Protein AF-A0A937J0M5-F1 (afdb_monomer_lite)

Sequence (70 aa):
MSKSNQDHIVAGLFKLAWSFPFIFAGPALFIGKGTSGAWYWTAFSILLMLSGITLVVLGLRQILRGFFGD

Foldseek 3Di:
DPPVLVVLLVVLVVLLVVLVCLCPVLVVQCVVDVVPHDVVSPVVSVVSVVSSVVSNVSSVVSNCCSVPND

Structure (mmCIF, N/CA/C/O backbone):
data_AF-A0A937J0M5-F1
#
_entry.id   AF-A0A937J0M5-F1
#
loop_
_atom_site.group_PDB
_atom_site.id
_atom_site.type_symbol
_atom_site.label_atom_id
_atom_site.label_alt_id
_atom_site.label_comp_id
_atom_site.label_asym_id
_atom_site.label_entity_id
_atom_site.label_seq_id
_atom_site.pdbx_PDB_ins_code
_atom_site.Cartn_x
_atom_site.Cartn_y
_atom_site.Cartn_z
_atom_site.occupancy
_atom_site.B_iso_or_equiv
_atom_site.auth_seq_id
_atom_site.auth_comp_id
_atom_site.auth_asym_id
_atom_site.auth_atom_id
_atom_site.pdbx_PDB_model_num
ATOM 1 N N . MET A 1 1 ? -16.566 2.456 23.089 1.00 57.88 1 MET A N 1
ATOM 2 C CA . MET A 1 1 ? -16.075 1.326 22.268 1.00 57.88 1 MET A CA 1
ATOM 3 C C . MET A 1 1 ? -15.419 0.317 23.189 1.00 57.88 1 MET A C 1
ATOM 5 O O . MET A 1 1 ? -14.704 0.740 24.090 1.00 57.88 1 MET A O 1
ATOM 9 N N . SER A 1 2 ? -15.663 -0.982 23.000 1.00 74.06 2 SER A N 1
ATOM 10 C CA . SER A 1 2 ? -14.844 -2.003 23.663 1.00 74.06 2 SER A CA 1
ATOM 11 C C . SER A 1 2 ? -13.395 -1.876 23.164 1.00 74.06 2 SER A C 1
ATOM 13 O O . SER A 1 2 ? -13.161 -1.441 22.033 1.00 74.06 2 SER A O 1
ATOM 15 N N . LYS A 1 3 ? -12.414 -2.235 23.999 1.00 72.19 3 LYS A N 1
ATOM 16 C CA . LYS A 1 3 ? -10.989 -2.1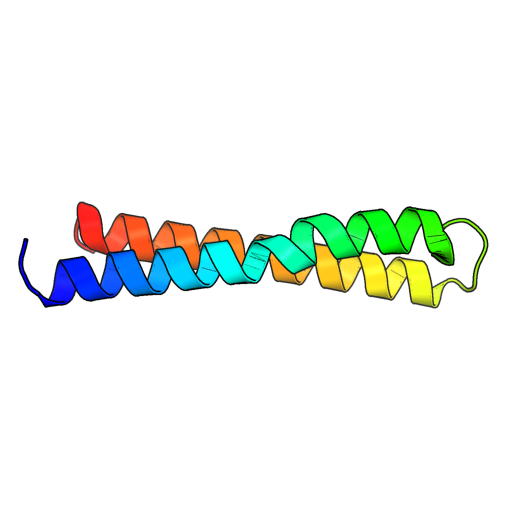51 23.636 1.00 72.19 3 LYS A CA 1
ATOM 17 C C . LYS A 1 3 ? -10.675 -2.955 22.362 1.00 72.19 3 LYS A C 1
ATOM 19 O O . LYS A 1 3 ? -10.014 -2.447 21.468 1.00 72.19 3 LYS A O 1
ATOM 24 N N . SER A 1 4 ? -11.292 -4.130 22.225 1.00 75.50 4 SER A N 1
ATOM 25 C CA . SER A 1 4 ? -11.197 -4.980 21.031 1.00 75.50 4 SER A CA 1
ATOM 26 C C . SER A 1 4 ? -11.681 -4.282 19.750 1.00 75.50 4 SER A C 1
ATOM 28 O O . SER A 1 4 ? -11.003 -4.359 18.727 1.00 75.50 4 SER A O 1
ATOM 30 N N . ASN A 1 5 ? -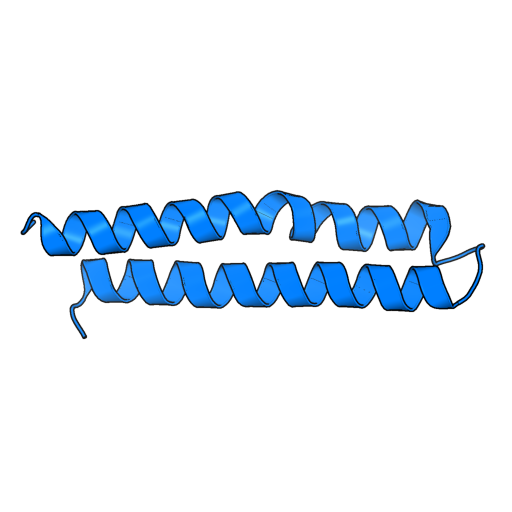12.788 -3.529 19.790 1.00 87.00 5 ASN A N 1
ATOM 31 C CA . ASN A 1 5 ? -13.273 -2.799 18.613 1.00 87.00 5 ASN A CA 1
ATOM 32 C C . ASN A 1 5 ? -12.273 -1.720 18.169 1.00 87.00 5 ASN A C 1
ATOM 34 O O . ASN A 1 5 ? -12.058 -1.522 16.975 1.00 87.00 5 ASN A O 1
ATOM 38 N N . GLN A 1 6 ? -11.632 -1.038 19.124 1.00 88.94 6 GLN A N 1
ATOM 39 C CA . GLN A 1 6 ? -10.603 -0.040 18.830 1.00 88.94 6 GLN A CA 1
ATOM 40 C C . GLN A 1 6 ? -9.354 -0.686 18.216 1.00 88.94 6 GLN A C 1
ATOM 42 O O . GLN A 1 6 ? -8.815 -0.152 17.246 1.00 88.94 6 GLN A O 1
ATOM 47 N N . ASP A 1 7 ? -8.942 -1.854 18.712 1.00 91.50 7 ASP A N 1
ATOM 48 C CA . ASP A 1 7 ? -7.800 -2.601 18.175 1.00 91.50 7 ASP A CA 1
ATOM 49 C C . ASP A 1 7 ? -8.028 -3.009 16.708 1.00 91.50 7 ASP A C 1
ATOM 51 O O . ASP A 1 7 ? -7.120 -2.895 15.880 1.00 91.50 7 ASP A O 1
ATOM 55 N N . HIS A 1 8 ? -9.254 -3.408 16.345 1.00 90.69 8 HIS A N 1
ATOM 56 C CA . HIS A 1 8 ? -9.617 -3.687 14.952 1.00 90.69 8 HIS A CA 1
ATOM 57 C C . HIS A 1 8 ? -9.498 -2.445 14.061 1.00 90.69 8 HIS A C 1
ATOM 59 O O . HIS A 1 8 ? -8.869 -2.517 13.001 1.00 90.69 8 HIS A O 1
ATOM 65 N N . ILE A 1 9 ? -10.026 -1.298 14.497 1.00 92.75 9 ILE A N 1
ATOM 66 C CA . ILE A 1 9 ? -9.930 -0.051 13.725 1.00 92.75 9 ILE A CA 1
ATOM 67 C C . ILE A 1 9 ? -8.468 0.359 13.533 1.00 92.75 9 ILE A C 1
ATOM 69 O O . ILE A 1 9 ? -8.045 0.604 12.402 1.00 92.75 9 ILE A O 1
ATOM 73 N N . VAL A 1 10 ? -7.674 0.380 14.605 1.00 95.50 10 VAL A N 1
ATOM 74 C CA . VAL A 1 10 ? -6.255 0.769 14.552 1.00 95.50 10 VAL A CA 1
ATOM 75 C C . VAL A 1 10 ? -5.465 -0.165 13.634 1.00 95.50 10 VAL A C 1
ATOM 77 O O . VAL A 1 10 ? -4.725 0.291 12.762 1.00 95.50 10 VAL A O 1
ATOM 80 N N . ALA A 1 11 ? -5.660 -1.476 13.757 1.00 94.06 11 ALA A N 1
ATOM 81 C CA . ALA A 1 11 ? -4.981 -2.447 12.909 1.00 94.06 11 ALA A CA 1
ATOM 82 C C . ALA A 1 11 ? -5.410 -2.373 11.433 1.00 94.06 11 ALA A C 1
ATOM 84 O O . ALA A 1 11 ? -4.631 -2.756 10.554 1.00 94.06 11 ALA A O 1
ATOM 85 N N . GLY A 1 12 ? -6.627 -1.908 11.142 1.00 94.56 12 GLY A N 1
ATOM 86 C CA . GLY A 1 12 ? -7.064 -1.605 9.782 1.00 94.56 12 GLY A CA 1
ATOM 87 C C . GLY A 1 12 ? -6.458 -0.306 9.241 1.00 94.56 12 GLY A C 1
ATOM 88 O O . GLY A 1 12 ? -5.958 -0.297 8.116 1.00 94.56 12 GLY A O 1
ATOM 89 N N . LEU A 1 13 ? -6.381 0.750 10.058 1.00 96.38 13 LEU A N 1
ATOM 90 C CA . LEU A 1 13 ? -5.703 2.007 9.710 1.00 96.38 13 LEU A CA 1
ATOM 91 C C . LEU A 1 13 ? -4.220 1.790 9.388 1.00 96.38 13 LEU A C 1
ATOM 93 O O . LEU A 1 13 ? -3.730 2.327 8.398 1.00 96.38 13 LEU A O 1
ATOM 97 N N . PHE A 1 14 ? -3.514 0.947 10.147 1.00 96.00 14 PHE A N 1
ATOM 98 C CA . PHE A 1 14 ? -2.125 0.596 9.832 1.00 96.00 14 PHE A CA 1
ATOM 99 C C . PHE A 1 14 ? -1.983 -0.125 8.486 1.00 96.00 14 PHE A C 1
ATOM 101 O O . PHE A 1 14 ? -1.025 0.132 7.761 1.00 96.00 14 PHE A O 1
ATOM 108 N N . LYS A 1 15 ? -2.933 -0.994 8.114 1.00 94.75 15 LYS A N 1
ATOM 109 C CA . LYS A 1 15 ? -2.933 -1.642 6.788 1.00 94.75 15 LYS A CA 1
ATOM 110 C C . LYS A 1 15 ? -3.161 -0.630 5.670 1.00 94.75 15 LYS A C 1
ATOM 112 O O . LYS A 1 15 ? -2.480 -0.699 4.651 1.00 94.75 15 LYS A O 1
ATOM 117 N N . LEU A 1 16 ? -4.056 0.339 5.881 1.00 95.81 16 LEU A N 1
ATOM 118 C CA . LEU A 1 16 ? -4.246 1.450 4.947 1.00 95.81 16 LEU A CA 1
ATOM 119 C C . LEU A 1 16 ? -2.978 2.296 4.819 1.00 95.81 16 LEU A C 1
ATOM 121 O O . LEU A 1 16 ? -2.537 2.550 3.702 1.00 95.81 16 LEU A O 1
ATOM 125 N N . ALA A 1 17 ? -2.341 2.663 5.931 1.00 95.38 17 ALA A N 1
ATOM 126 C CA . ALA A 1 17 ? -1.083 3.405 5.912 1.00 95.38 17 ALA A CA 1
ATOM 127 C C . ALA A 1 17 ? 0.014 2.632 5.163 1.00 95.38 17 ALA A C 1
ATOM 129 O O . ALA A 1 17 ? 0.736 3.210 4.356 1.00 95.38 17 ALA A O 1
ATOM 130 N N . TRP A 1 18 ? 0.087 1.310 5.347 1.00 93.19 18 TRP A N 1
ATOM 131 C CA . TRP A 1 18 ? 1.027 0.479 4.599 1.00 93.19 18 TRP A CA 1
ATOM 132 C C . TRP A 1 18 ? 0.691 0.333 3.118 1.00 93.19 18 TRP A C 1
ATOM 134 O O . TRP A 1 18 ? 1.593 0.065 2.333 1.00 93.19 18 TRP A O 1
ATOM 144 N N . SER A 1 19 ? -0.563 0.529 2.709 1.00 94.62 19 SER A N 1
ATOM 145 C CA . SER A 1 19 ? -0.938 0.505 1.292 1.00 94.62 19 SER A CA 1
ATOM 146 C C . SER A 1 19 ? -0.447 1.734 0.518 1.00 94.62 19 SER A C 1
ATOM 148 O O . SER A 1 19 ? -0.178 1.629 -0.677 1.00 94.62 19 SER A O 1
ATOM 150 N N . PHE A 1 20 ? -0.270 2.878 1.192 1.00 93.38 20 PHE A N 1
ATOM 151 C CA . PHE A 1 20 ? 0.095 4.153 0.562 1.00 93.38 20 PHE A CA 1
ATOM 152 C C . PHE A 1 20 ? 1.370 4.061 -0.289 1.00 93.38 20 PHE A C 1
ATOM 154 O O . PHE A 1 20 ? 1.311 4.418 -1.467 1.00 93.38 20 PHE A O 1
ATOM 161 N N . PRO A 1 21 ? 2.501 3.540 0.230 1.00 94.19 21 PRO A N 1
ATOM 162 C CA . PRO A 1 21 ? 3.706 3.369 -0.571 1.00 94.19 21 PRO A CA 1
ATOM 163 C C . PRO A 1 21 ? 3.463 2.593 -1.865 1.00 94.19 21 PRO A C 1
ATOM 165 O O . PRO A 1 21 ? 3.988 2.975 -2.900 1.00 94.19 21 PRO A O 1
ATOM 168 N N . PHE A 1 22 ? 2.628 1.555 -1.843 1.00 94.00 22 PHE A N 1
ATOM 169 C CA . PHE A 1 22 ? 2.348 0.721 -3.012 1.00 94.00 22 PHE A CA 1
ATOM 170 C C . PHE A 1 22 ? 1.459 1.416 -4.049 1.00 94.00 22 PHE A C 1
ATOM 172 O O . PHE A 1 22 ? 1.725 1.309 -5.248 1.00 94.00 22 PHE A O 1
ATOM 179 N N . ILE A 1 23 ? 0.455 2.176 -3.591 1.00 90.94 23 ILE A N 1
ATOM 180 C CA . ILE A 1 23 ? -0.438 2.968 -4.455 1.00 90.94 23 ILE A CA 1
ATOM 181 C C . ILE A 1 23 ? 0.360 3.981 -5.284 1.00 90.94 23 ILE A C 1
ATOM 183 O O . ILE A 1 23 ? 0.048 4.187 -6.453 1.00 90.94 23 ILE A O 1
ATOM 187 N N . PHE A 1 24 ? 1.408 4.580 -4.709 1.00 93.62 24 PHE A N 1
ATOM 188 C CA . PHE A 1 24 ? 2.257 5.540 -5.420 1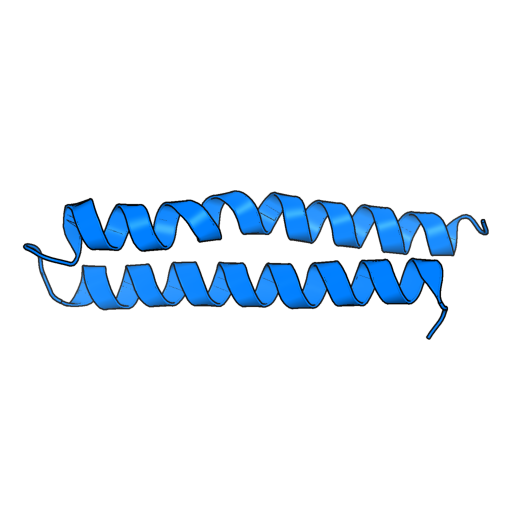.00 93.62 24 PHE A CA 1
ATOM 189 C C . PHE A 1 24 ? 3.439 4.885 -6.143 1.00 93.62 24 PHE A C 1
ATOM 191 O O . PHE A 1 24 ? 3.738 5.249 -7.281 1.00 93.62 24 PHE A O 1
ATOM 198 N N . ALA A 1 25 ? 4.103 3.906 -5.523 1.00 95.38 25 ALA A N 1
ATOM 199 C CA . ALA A 1 25 ? 5.295 3.275 -6.085 1.00 95.38 25 ALA A CA 1
ATOM 200 C C . ALA A 1 25 ? 4.995 2.482 -7.359 1.00 95.38 25 ALA A C 1
ATOM 202 O O . ALA A 1 25 ? 5.801 2.518 -8.283 1.00 95.38 25 ALA A O 1
ATOM 203 N N . GLY A 1 26 ? 3.847 1.802 -7.439 1.00 93.81 26 GLY A N 1
ATOM 204 C CA . GLY A 1 26 ? 3.449 1.059 -8.634 1.00 93.81 26 GLY A CA 1
ATOM 205 C C . GLY A 1 26 ? 3.400 1.950 -9.885 1.00 93.81 26 GLY A C 1
ATOM 206 O O . GLY A 1 26 ? 4.214 1.749 -10.793 1.00 93.81 26 GLY A O 1
ATOM 207 N N . PRO A 1 27 ? 2.526 2.973 -9.938 1.00 95.00 27 PRO A N 1
ATOM 208 C CA . PRO A 1 27 ? 2.451 3.903 -11.064 1.00 95.00 27 PRO A CA 1
ATOM 209 C C . PRO A 1 27 ? 3.758 4.663 -11.312 1.00 95.00 27 PRO A C 1
ATOM 211 O O . PRO A 1 27 ? 4.176 4.797 -12.462 1.00 95.00 27 PRO A O 1
ATOM 214 N N . ALA A 1 28 ? 4.443 5.113 -10.254 1.00 95.62 28 ALA A N 1
ATOM 215 C CA . ALA A 1 28 ? 5.722 5.810 -10.394 1.00 95.62 28 ALA A CA 1
ATOM 216 C C . ALA A 1 28 ? 6.782 4.924 -11.070 1.00 95.62 28 ALA A C 1
ATOM 218 O O . ALA A 1 28 ? 7.483 5.373 -11.978 1.00 95.62 28 ALA A O 1
ATOM 219 N N . LEU A 1 29 ? 6.865 3.648 -10.683 1.00 95.88 29 LEU A N 1
ATOM 220 C CA . LEU A 1 29 ? 7.768 2.682 -11.298 1.00 95.88 29 LEU A CA 1
ATOM 221 C C . LEU A 1 29 ? 7.373 2.372 -12.748 1.00 95.88 29 LEU A C 1
ATOM 223 O O . LEU A 1 29 ? 8.252 2.262 -13.604 1.00 95.88 29 LEU A O 1
ATOM 227 N N . PHE A 1 30 ? 6.075 2.251 -13.042 1.00 95.06 30 PHE A N 1
ATOM 228 C CA . PHE A 1 30 ? 5.602 2.029 -14.410 1.00 95.06 30 PHE A CA 1
ATOM 229 C C . PHE A 1 30 ? 6.062 3.155 -15.334 1.00 95.06 30 PHE A C 1
ATOM 231 O O . PHE A 1 30 ? 6.689 2.893 -16.358 1.00 95.06 30 PHE A O 1
ATOM 238 N N . ILE A 1 31 ? 5.826 4.406 -14.937 1.00 95.06 31 ILE A N 1
ATOM 239 C CA . ILE A 1 31 ? 6.224 5.571 -15.729 1.00 95.06 31 ILE A CA 1
ATOM 240 C C . ILE A 1 31 ? 7.749 5.693 -15.811 1.00 95.06 31 ILE A C 1
ATOM 242 O O . ILE A 1 31 ? 8.277 5.943 -16.891 1.00 95.06 31 ILE A O 1
ATOM 246 N N . GLY A 1 32 ? 8.463 5.490 -14.700 1.00 93.81 32 GLY A N 1
ATOM 247 C CA . GLY A 1 32 ? 9.912 5.694 -14.638 1.00 93.81 32 GLY A CA 1
ATOM 248 C C . GLY A 1 32 ? 10.755 4.589 -15.284 1.00 93.81 32 GLY A C 1
ATOM 249 O O . GLY A 1 32 ? 11.881 4.855 -15.709 1.00 93.81 32 GLY A O 1
ATOM 250 N N . LYS A 1 33 ? 10.257 3.347 -15.329 1.00 93.44 33 LYS A N 1
ATOM 251 C CA . LYS A 1 33 ? 11.009 2.177 -15.825 1.00 93.44 33 LYS A CA 1
ATOM 252 C C . LYS A 1 33 ? 10.191 1.205 -16.671 1.00 93.44 33 LYS A C 1
ATOM 254 O O . LYS A 1 33 ? 10.775 0.543 -17.518 1.00 93.44 33 LYS A O 1
ATOM 259 N N . GLY A 1 34 ? 8.883 1.089 -16.459 1.00 88.06 34 GLY A N 1
ATOM 260 C CA . GLY A 1 34 ? 8.035 0.136 -17.188 1.00 88.06 34 GLY A CA 1
ATOM 261 C C . GLY A 1 34 ? 7.765 0.509 -18.650 1.00 88.06 34 GLY A C 1
ATOM 262 O O . GLY A 1 34 ? 7.659 -0.373 -19.494 1.00 88.06 34 GLY A O 1
ATOM 263 N N . THR A 1 35 ? 7.693 1.801 -18.978 1.00 89.69 35 THR A N 1
ATOM 264 C CA . THR A 1 35 ? 7.351 2.279 -20.335 1.00 89.69 35 THR A CA 1
ATOM 265 C C . THR A 1 35 ? 8.498 2.174 -21.342 1.00 89.69 35 THR A C 1
ATOM 267 O O . THR A 1 35 ? 8.253 2.009 -22.534 1.00 89.69 35 THR A O 1
ATOM 270 N N . SER A 1 36 ? 9.743 2.278 -20.877 1.00 90.69 36 SER A N 1
ATOM 271 C CA . SER A 1 36 ? 10.948 2.321 -21.719 1.00 90.69 36 SER A CA 1
ATOM 272 C C . SER A 1 36 ? 12.005 1.280 -21.345 1.00 90.69 36 SER A C 1
ATOM 274 O O . SER A 1 36 ? 12.985 1.105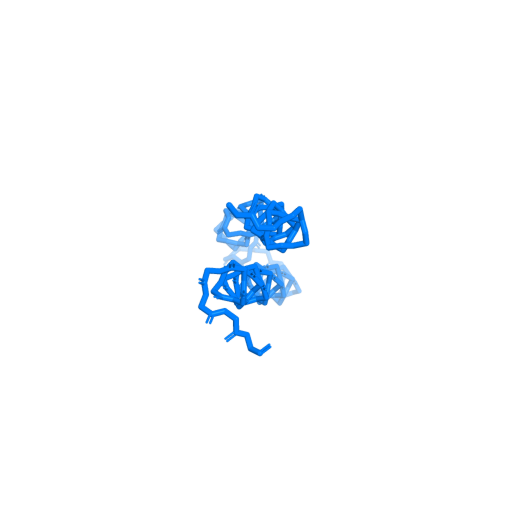 -22.068 1.00 90.69 36 SER A O 1
ATOM 276 N N . GLY A 1 37 ? 11.838 0.600 -20.210 1.00 87.94 37 GLY A N 1
ATOM 277 C CA . GLY A 1 37 ? 12.737 -0.442 -19.738 1.00 87.94 37 GLY A CA 1
ATOM 278 C C . GLY A 1 37 ? 12.272 -1.846 -20.111 1.00 87.94 37 GLY A C 1
ATOM 279 O O . GLY A 1 37 ? 11.330 -2.060 -20.869 1.00 87.94 37 GLY A O 1
ATOM 280 N N . ALA A 1 38 ? 12.962 -2.838 -19.554 1.00 94.62 38 ALA A N 1
ATOM 281 C CA . ALA A 1 38 ? 12.618 -4.236 -19.753 1.00 94.62 38 ALA A CA 1
ATOM 282 C C . ALA A 1 38 ? 11.215 -4.578 -19.218 1.00 94.62 38 ALA A C 1
ATOM 284 O O . ALA A 1 38 ? 10.769 -4.040 -18.203 1.00 94.62 38 ALA A O 1
ATOM 285 N N . TRP A 1 39 ? 10.559 -5.546 -19.864 1.00 93.31 39 TRP A N 1
ATOM 286 C CA . TRP A 1 39 ? 9.170 -5.939 -19.589 1.00 93.31 39 TRP A CA 1
ATOM 287 C C . TRP A 1 39 ? 8.902 -6.319 -18.122 1.00 93.31 39 TRP A C 1
ATOM 289 O O . TRP A 1 39 ? 7.794 -6.119 -17.620 1.00 93.31 39 TRP A O 1
ATOM 299 N N . TYR A 1 40 ? 9.913 -6.829 -17.410 1.00 94.69 40 TYR A N 1
ATOM 300 C CA . TYR A 1 40 ? 9.777 -7.221 -16.008 1.00 94.69 40 TYR A CA 1
ATOM 301 C C . TYR A 1 40 ? 9.510 -6.025 -15.083 1.00 94.69 40 TYR A C 1
ATOM 303 O O . TYR A 1 40 ? 8.904 -6.208 -14.031 1.00 94.69 40 TYR A O 1
ATOM 311 N N . TRP A 1 41 ? 9.883 -4.796 -15.466 1.00 95.94 41 TRP A N 1
ATOM 312 C CA . TRP A 1 41 ? 9.537 -3.593 -14.700 1.00 95.94 41 TRP A CA 1
ATOM 313 C C . TRP A 1 41 ? 8.040 -3.297 -14.732 1.00 95.94 41 TRP A C 1
ATOM 315 O O . TRP A 1 41 ? 7.472 -2.904 -13.714 1.00 95.94 41 TRP A O 1
ATOM 325 N N . THR A 1 42 ? 7.389 -3.545 -15.868 1.00 95.69 42 THR A N 1
ATOM 326 C CA . THR A 1 42 ? 5.930 -3.451 -15.989 1.00 95.69 42 THR A CA 1
ATOM 327 C C . THR A 1 42 ? 5.250 -4.506 -15.128 1.00 95.69 42 THR A C 1
ATOM 329 O O . THR A 1 42 ? 4.363 -4.173 -14.344 1.00 95.69 42 THR A O 1
ATOM 332 N N . ALA A 1 43 ? 5.712 -5.759 -15.193 1.00 96.56 43 ALA A N 1
ATOM 333 C CA . ALA A 1 43 ? 5.186 -6.825 -14.340 1.00 96.56 43 ALA A CA 1
ATOM 334 C C . ALA A 1 43 ? 5.366 -6.501 -12.843 1.00 96.56 43 ALA A C 1
ATOM 336 O O . ALA A 1 43 ? 4.424 -6.630 -12.062 1.00 96.56 43 ALA A O 1
ATOM 337 N N . PHE A 1 44 ? 6.545 -6.015 -12.445 1.00 96.50 44 PHE A N 1
ATOM 338 C CA . PHE A 1 44 ? 6.830 -5.648 -11.059 1.00 96.50 44 PHE A CA 1
ATOM 339 C C . PHE A 1 44 ? 5.975 -4.467 -10.576 1.00 96.50 44 PHE A C 1
ATOM 341 O O . PHE A 1 44 ? 5.447 -4.503 -9.467 1.00 96.50 44 PHE A O 1
ATOM 348 N N . SER A 1 45 ? 5.755 -3.457 -11.421 1.00 96.56 45 SER A N 1
ATOM 349 C CA . SER A 1 45 ? 4.838 -2.354 -11.122 1.00 96.56 45 SER A CA 1
ATOM 350 C C . SER A 1 45 ? 3.403 -2.839 -10.879 1.00 96.56 45 SER A C 1
ATOM 352 O O . SER A 1 45 ? 2.780 -2.439 -9.894 1.00 96.56 45 SER A O 1
ATOM 354 N N . ILE A 1 46 ? 2.896 -3.743 -11.724 1.00 96.19 46 ILE A N 1
ATOM 355 C CA . ILE A 1 46 ? 1.562 -4.334 -11.549 1.00 96.19 46 ILE A CA 1
ATOM 356 C C . ILE A 1 46 ? 1.475 -5.083 -10.217 1.00 96.19 46 ILE A C 1
ATOM 358 O O . ILE A 1 46 ? 0.504 -4.904 -9.484 1.00 96.19 46 ILE A O 1
ATOM 362 N N . LEU A 1 47 ? 2.499 -5.863 -9.859 1.00 97.31 47 LEU A N 1
ATOM 363 C CA . LEU A 1 47 ? 2.542 -6.564 -8.572 1.00 97.31 47 LEU A CA 1
ATOM 364 C C . LEU A 1 47 ? 2.496 -5.600 -7.377 1.00 97.31 47 LEU A C 1
ATOM 366 O O . LEU A 1 47 ? 1.770 -5.870 -6.420 1.00 97.31 47 LEU A O 1
ATOM 370 N N . LEU A 1 48 ? 3.205 -4.466 -7.443 1.00 96.75 48 LEU A N 1
ATOM 371 C CA . LEU A 1 48 ? 3.127 -3.426 -6.409 1.00 96.75 48 LEU A CA 1
ATOM 372 C C . LEU A 1 48 ? 1.721 -2.818 -6.321 1.00 96.75 48 LEU A C 1
ATOM 374 O O . LEU A 1 48 ? 1.204 -2.616 -5.228 1.00 96.75 48 LEU A O 1
ATOM 378 N N . MET A 1 49 ? 1.059 -2.558 -7.447 1.00 97.00 49 MET A N 1
ATOM 379 C CA . MET A 1 49 ? -0.312 -2.034 -7.417 1.00 97.00 49 MET A CA 1
ATOM 380 C C . MET A 1 49 ? -1.294 -3.049 -6.814 1.00 97.00 49 MET A C 1
ATOM 382 O O . MET A 1 49 ? -2.123 -2.685 -5.977 1.00 97.00 49 MET A O 1
ATOM 386 N N . LEU A 1 50 ? -1.170 -4.330 -7.176 1.00 97.50 50 LEU A N 1
ATOM 387 C CA . LEU A 1 50 ? -2.004 -5.406 -6.633 1.00 97.50 50 LEU A CA 1
ATOM 388 C C . LEU A 1 50 ? -1.803 -5.599 -5.123 1.00 97.50 50 LEU A C 1
ATOM 390 O O . LEU A 1 50 ? -2.783 -5.813 -4.400 1.00 97.50 50 LEU A O 1
ATOM 394 N N . SER A 1 51 ? -0.568 -5.488 -4.622 1.00 96.12 51 SER A N 1
ATOM 395 C CA . SER A 1 51 ? -0.316 -5.545 -3.177 1.00 96.12 51 SER A CA 1
ATOM 396 C C . SER A 1 51 ? -0.939 -4.349 -2.453 1.00 96.12 51 SER A C 1
ATOM 398 O O . SER A 1 51 ? -1.574 -4.536 -1.412 1.00 96.12 51 SER A O 1
ATOM 400 N N . GLY A 1 52 ? -0.859 -3.149 -3.038 1.00 96.31 52 GLY A N 1
ATOM 401 C CA . GLY A 1 52 ? -1.541 -1.954 -2.540 1.00 96.31 52 GLY A CA 1
ATOM 402 C C . GLY A 1 52 ? -3.053 -2.151 -2.421 1.00 96.31 52 GLY A C 1
ATOM 403 O O . GLY A 1 52 ? -3.608 -1.971 -1.338 1.00 96.31 52 GLY A O 1
ATOM 404 N N . ILE A 1 53 ? -3.711 -2.608 -3.492 1.00 96.56 53 ILE A N 1
ATOM 405 C CA . ILE A 1 53 ? -5.159 -2.893 -3.500 1.00 96.56 53 ILE A CA 1
ATOM 406 C C . ILE A 1 53 ? -5.518 -3.921 -2.421 1.00 96.56 53 ILE A C 1
ATOM 408 O O . ILE A 1 53 ? -6.472 -3.728 -1.668 1.00 96.56 53 ILE A O 1
ATOM 412 N N . THR A 1 54 ? -4.733 -4.993 -2.305 1.00 96.25 54 THR A N 1
ATOM 413 C CA . THR A 1 54 ? -4.965 -6.044 -1.307 1.00 96.25 54 THR A CA 1
ATOM 414 C C . THR A 1 54 ? -4.910 -5.479 0.114 1.00 96.25 54 THR A C 1
ATOM 416 O O . THR A 1 54 ? -5.806 -5.737 0.918 1.00 96.25 54 THR A O 1
ATOM 419 N N . LEU A 1 55 ? -3.905 -4.655 0.424 1.00 96.69 55 LEU A N 1
ATOM 420 C CA . LEU A 1 55 ? -3.780 -4.003 1.730 1.00 96.69 55 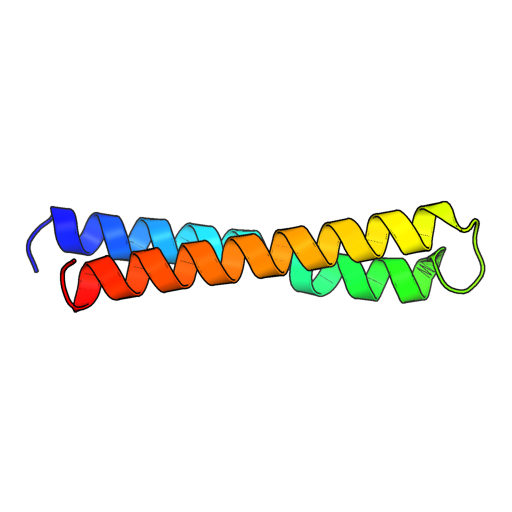LEU A CA 1
ATOM 421 C C . LEU A 1 55 ? -4.927 -3.026 2.009 1.00 96.69 55 LEU A C 1
ATOM 423 O O . LEU A 1 55 ? -5.425 -3.001 3.136 1.00 96.69 55 LEU A O 1
ATOM 427 N N . VAL A 1 56 ? -5.388 -2.279 0.998 1.00 97.00 56 VAL A N 1
ATOM 428 C CA . VAL A 1 56 ? -6.564 -1.403 1.121 1.00 97.00 56 VAL A CA 1
ATOM 429 C C . VAL A 1 56 ? -7.802 -2.210 1.493 1.00 97.00 56 VAL A C 1
ATOM 431 O O . VAL A 1 56 ? -8.460 -1.901 2.486 1.00 97.00 56 VAL A O 1
ATOM 434 N N . VAL A 1 57 ? -8.100 -3.272 0.742 1.00 96.81 57 VAL A N 1
ATOM 435 C CA . VAL A 1 57 ? -9.285 -4.111 0.977 1.00 96.81 57 VAL A CA 1
ATOM 436 C C . VAL A 1 57 ? -9.238 -4.745 2.367 1.00 96.81 57 VAL A C 1
ATOM 438 O O . VAL A 1 57 ? -10.227 -4.702 3.101 1.00 96.81 57 VAL A O 1
ATOM 441 N N . LEU A 1 58 ? -8.086 -5.289 2.771 1.00 95.88 58 LEU A N 1
ATOM 442 C CA . LEU A 1 58 ? -7.912 -5.879 4.102 1.00 95.88 58 LEU A CA 1
ATOM 443 C C . LEU A 1 58 ? -8.019 -4.834 5.222 1.00 95.88 58 LEU A C 1
ATOM 445 O O . LEU A 1 58 ? -8.618 -5.113 6.262 1.00 95.88 58 LEU A O 1
ATOM 449 N N . GLY A 1 59 ? -7.466 -3.637 5.015 1.00 95.69 59 GLY A N 1
ATOM 450 C CA . GLY A 1 59 ? -7.555 -2.524 5.957 1.00 95.69 59 GLY A CA 1
ATOM 451 C C . GLY A 1 59 ? -8.990 -2.050 6.153 1.00 95.69 59 GLY A C 1
ATOM 452 O O . GLY A 1 59 ? -9.470 -2.021 7.286 1.00 95.69 59 GLY A O 1
ATOM 453 N N . LEU A 1 60 ? -9.702 -1.772 5.056 1.00 96.25 60 LEU A N 1
ATOM 454 C CA . LEU A 1 60 ? -11.112 -1.378 5.081 1.00 96.25 60 LEU A CA 1
ATOM 455 C C . LEU A 1 60 ? -11.976 -2.443 5.752 1.00 96.25 60 LEU A C 1
ATOM 457 O O . LEU A 1 60 ? -12.753 -2.115 6.645 1.00 96.25 60 LEU A O 1
ATOM 461 N N . ARG A 1 61 ? -11.794 -3.722 5.401 1.00 95.06 61 ARG A N 1
ATOM 462 C CA . ARG A 1 61 ? -12.533 -4.825 6.029 1.00 95.06 61 ARG A CA 1
ATOM 463 C C . ARG A 1 61 ? -12.350 -4.840 7.543 1.00 95.06 61 ARG A C 1
ATOM 465 O O . ARG A 1 61 ? -13.309 -5.050 8.277 1.00 95.06 61 ARG A O 1
ATOM 472 N N . GLN A 1 62 ? -11.130 -4.611 8.020 1.00 94.38 62 GLN A N 1
ATOM 473 C CA . GLN A 1 62 ? -10.842 -4.643 9.448 1.00 94.38 62 GLN A CA 1
ATOM 474 C C . GLN A 1 62 ? -11.375 -3.412 10.194 1.00 94.38 62 GLN A C 1
ATOM 476 O O . GLN A 1 62 ? -11.846 -3.548 11.322 1.00 94.38 62 GLN A O 1
ATOM 481 N N . ILE A 1 63 ? -11.376 -2.242 9.550 1.00 95.12 63 ILE A N 1
ATOM 482 C CA . ILE A 1 63 ? -12.034 -1.037 10.074 1.00 95.12 63 ILE A CA 1
ATOM 483 C C . ILE A 1 63 ? -13.545 -1.260 10.184 1.00 95.12 63 ILE A C 1
ATOM 485 O O . ILE A 1 63 ? -14.122 -1.008 11.240 1.00 95.12 63 ILE A O 1
ATOM 489 N N . LEU A 1 64 ? -14.177 -1.775 9.125 1.00 93.75 64 LEU A N 1
ATOM 490 C CA . LEU A 1 64 ? -15.616 -2.048 9.098 1.00 93.75 64 LEU A CA 1
ATOM 491 C C . LEU A 1 64 ? -16.017 -3.051 10.186 1.00 93.75 64 LEU A C 1
ATOM 493 O O . LEU A 1 64 ? -16.982 -2.803 10.901 1.00 93.75 64 LEU A O 1
ATOM 497 N N . ARG A 1 65 ? -15.225 -4.109 10.400 1.00 91.31 65 ARG A N 1
ATOM 498 C CA . ARG A 1 65 ? -15.406 -5.039 11.530 1.00 91.31 65 ARG A CA 1
ATOM 499 C C . ARG A 1 65 ? -15.351 -4.348 12.889 1.00 91.31 65 ARG A C 1
ATOM 501 O O . ARG A 1 65 ? -16.150 -4.658 13.761 1.00 91.31 65 ARG A O 1
ATOM 508 N N . GLY A 1 66 ? -14.430 -3.403 13.071 1.00 90.69 66 GLY A N 1
ATOM 509 C CA . GLY A 1 66 ? -14.327 -2.637 14.313 1.00 90.69 66 GLY A CA 1
ATOM 510 C C . GLY A 1 66 ? -15.525 -1.714 14.576 1.00 90.69 66 GLY A C 1
ATOM 511 O O . GLY A 1 66 ? -15.868 -1.488 15.736 1.00 90.69 66 GLY A O 1
ATOM 512 N N . PHE A 1 67 ? -16.170 -1.197 13.524 1.00 89.81 67 PHE A N 1
ATOM 513 C CA . PHE A 1 67 ? -17.344 -0.323 13.640 1.00 89.81 67 PHE A CA 1
ATOM 514 C C . PHE A 1 67 ? -18.662 -1.078 13.776 1.00 89.81 67 PHE A C 1
ATOM 516 O O . PHE A 1 67 ? -19.471 -0.735 14.636 1.00 89.81 67 PHE A O 1
ATOM 523 N N . PHE A 1 68 ? -18.887 -2.060 12.909 1.00 89.19 68 PHE A N 1
ATOM 524 C CA . PHE A 1 68 ? -20.189 -2.704 12.765 1.00 89.19 68 PHE A CA 1
ATOM 525 C C . PHE A 1 68 ? -20.289 -4.019 13.534 1.00 89.19 68 PHE A C 1
ATOM 527 O O . PHE A 1 68 ? -21.402 -4.447 13.819 1.00 89.19 68 PHE A O 1
ATOM 534 N N . GLY A 1 69 ? -19.150 -4.599 13.930 1.00 72.88 69 GLY A N 1
ATOM 535 C CA . GLY A 1 69 ? -19.088 -5.973 14.412 1.00 72.88 69 GLY A CA 1
ATOM 536 C C . GLY A 1 69 ? -19.395 -6.940 13.267 1.00 72.88 69 GLY A C 1
ATOM 537 O O . GLY A 1 69 ? -20.461 -6.865 12.665 1.00 72.88 69 GLY A O 1
ATOM 538 N N . ASP A 1 70 ? -18.448 -7.825 12.954 1.00 57.84 70 ASP A N 1
ATOM 539 C CA . ASP A 1 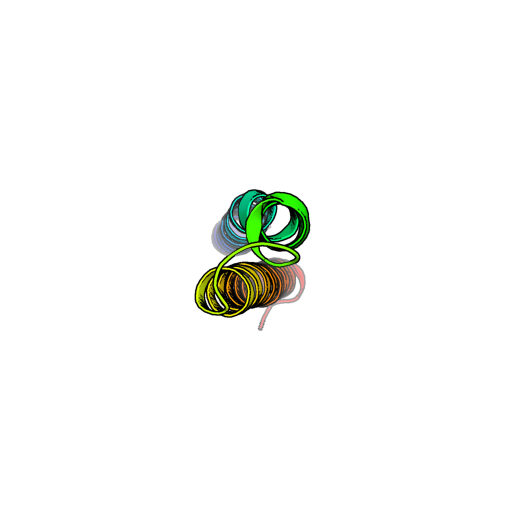70 ? -18.812 -9.123 12.366 1.00 57.84 70 ASP A CA 1
ATOM 540 C C . ASP A 1 70 ? -19.078 -10.080 13.535 1.00 57.84 70 ASP A C 1
ATOM 542 O O . ASP A 1 70 ? -18.172 -10.178 14.400 1.00 57.84 70 ASP A O 1
#

Radius of gyration: 15.74 Å; chains: 1; bounding box: 33×15×45 Å

Secondary structure (DSSP, 8-state):
--HHHHHHHHHHHHHHHHHHHHHHHHHHHIIIIITTS-HHHHHHHHHHHHHHHHHHHHHHHHHHHHHH--

pLDDT: mean 91.98, std 7.94, range [57.84, 97.5]